Protein AF-A0AAE2ZT28-F1 (afdb_monomer_lite)

Structure (mmCIF, N/CA/C/O backbone):
data_AF-A0AAE2ZT28-F1
#
_entry.id   AF-A0AAE2ZT28-F1
#
loop_
_atom_site.group_PDB
_atom_site.id
_atom_site.type_symbol
_atom_site.label_atom_id
_atom_site.label_alt_id
_atom_site.label_comp_id
_atom_site.label_asym_id
_atom_site.label_entity_id
_atom_site.label_seq_id
_atom_site.pdbx_PDB_ins_code
_atom_site.Cartn_x
_atom_site.Cartn_y
_atom_site.Cartn_z
_atom_site.occupancy
_atom_site.B_iso_or_equiv
_atom_site.auth_seq_id
_atom_site.auth_comp_id
_atom_site.auth_asym_id
_atom_site.auth_atom_id
_atom_site.pdbx_PDB_model_num
ATOM 1 N N . MET A 1 1 ? -12.829 -0.532 -30.727 1.00 40.69 1 MET A N 1
ATOM 2 C CA . MET A 1 1 ? -12.383 0.044 -29.441 1.00 40.69 1 MET A CA 1
ATOM 3 C C . MET A 1 1 ? -11.146 -0.715 -29.013 1.00 40.69 1 MET A C 1
ATOM 5 O O . MET A 1 1 ? -11.268 -1.876 -28.653 1.00 40.69 1 MET A O 1
ATOM 9 N N . THR A 1 2 ? -9.971 -0.108 -29.138 1.00 39.44 2 THR A N 1
ATOM 10 C CA . THR A 1 2 ? -8.710 -0.709 -28.690 1.00 39.44 2 THR A CA 1
ATOM 11 C C . THR A 1 2 ? -8.712 -0.692 -27.164 1.00 39.44 2 THR A C 1
ATOM 13 O O . THR A 1 2 ? -8.828 0.376 -26.564 1.00 39.44 2 THR A O 1
ATOM 16 N N . THR A 1 3 ? -8.703 -1.861 -26.526 1.00 47.16 3 THR A N 1
ATOM 17 C CA . THR A 1 3 ? -8.648 -1.956 -25.062 1.00 47.16 3 THR A CA 1
ATOM 18 C C . THR A 1 3 ? -7.300 -1.430 -24.571 1.00 47.16 3 THR A C 1
ATOM 20 O O . THR A 1 3 ? -6.300 -1.501 -25.285 1.00 47.16 3 THR A O 1
ATOM 23 N N . MET A 1 4 ? -7.252 -0.892 -23.349 1.00 43.28 4 MET A N 1
ATOM 24 C CA . MET A 1 4 ? -6.015 -0.357 -22.757 1.00 43.28 4 MET A CA 1
ATOM 25 C C . MET A 1 4 ? -4.883 -1.406 -22.759 1.00 43.28 4 MET A C 1
ATOM 27 O O . MET A 1 4 ? -3.721 -1.066 -22.950 1.00 43.28 4 MET A O 1
ATOM 31 N N . THR A 1 5 ? -5.250 -2.688 -22.677 1.00 52.75 5 THR A N 1
ATOM 32 C CA . THR A 1 5 ? -4.383 -3.865 -22.817 1.00 52.75 5 THR A CA 1
ATOM 33 C C . THR A 1 5 ? -3.752 -4.004 -24.207 1.00 52.75 5 THR A C 1
ATOM 35 O O . THR A 1 5 ? -2.566 -4.295 -24.309 1.00 52.75 5 THR A O 1
ATOM 38 N N . ALA A 1 6 ? -4.506 -3.759 -25.283 1.00 55.59 6 ALA A N 1
ATOM 39 C CA . ALA A 1 6 ? -3.994 -3.846 -26.653 1.00 55.59 6 ALA A CA 1
ATOM 40 C C . ALA A 1 6 ? -3.009 -2.707 -26.970 1.00 55.59 6 ALA A C 1
ATOM 42 O O . ALA A 1 6 ? -1.990 -2.929 -27.611 1.00 55.59 6 ALA A O 1
ATOM 43 N N . LEU A 1 7 ? -3.261 -1.510 -26.435 1.00 55.78 7 LEU A N 1
ATOM 44 C CA . LEU A 1 7 ? -2.352 -0.368 -26.567 1.00 55.78 7 LEU A CA 1
ATOM 45 C C . LEU A 1 7 ? -1.041 -0.587 -25.794 1.00 55.78 7 LEU A C 1
ATOM 47 O O . LEU A 1 7 ? 0.029 -0.232 -26.274 1.00 55.78 7 LEU A O 1
ATOM 51 N N . MET A 1 8 ? -1.112 -1.217 -24.617 1.00 56.66 8 MET A N 1
ATOM 52 C CA . MET A 1 8 ? 0.068 -1.582 -23.828 1.00 56.66 8 MET A CA 1
ATOM 53 C C . MET A 1 8 ? 0.887 -2.693 -24.505 1.00 56.66 8 MET A C 1
ATOM 55 O O . MET A 1 8 ? 2.113 -2.628 -24.509 1.00 56.66 8 MET A O 1
ATOM 59 N N . ARG A 1 9 ? 0.214 -3.668 -25.133 1.00 63.34 9 ARG A N 1
ATOM 60 C CA . ARG A 1 9 ? 0.842 -4.724 -25.942 1.00 63.34 9 ARG A CA 1
ATOM 61 C C . ARG A 1 9 ? 1.599 -4.151 -27.143 1.00 63.34 9 ARG A C 1
ATOM 63 O O . ARG A 1 9 ? 2.758 -4.504 -27.331 1.00 63.34 9 ARG A O 1
ATOM 70 N N . ASP A 1 10 ? 0.980 -3.256 -27.911 1.00 65.25 10 ASP A N 1
ATOM 71 C CA . ASP A 1 10 ? 1.612 -2.648 -29.092 1.00 65.25 10 ASP A CA 1
ATOM 72 C C . ASP A 1 10 ? 2.837 -1.799 -28.714 1.00 65.25 10 ASP A C 1
ATOM 74 O O . ASP A 1 10 ? 3.869 -1.868 -29.381 1.00 65.25 10 ASP A O 1
ATOM 78 N N . VAL A 1 11 ? 2.763 -1.061 -27.598 1.00 63.34 11 VAL A N 1
ATOM 79 C CA . VAL A 1 11 ? 3.904 -0.302 -27.059 1.00 63.34 11 VAL A CA 1
ATOM 80 C C . VAL A 1 11 ? 5.049 -1.239 -26.660 1.00 63.34 11 VAL A C 1
ATOM 82 O O . VAL A 1 11 ? 6.184 -1.004 -27.065 1.00 63.34 11 VAL A O 1
ATOM 85 N N . LEU A 1 12 ? 4.758 -2.331 -25.944 1.00 61.00 12 LEU A N 1
ATOM 86 C CA . LEU A 1 12 ? 5.766 -3.321 -25.540 1.00 61.00 12 LEU A CA 1
ATOM 87 C C . LEU A 1 12 ? 6.370 -4.077 -26.735 1.00 61.00 12 LEU A C 1
ATOM 89 O O . LEU A 1 12 ? 7.554 -4.389 -26.712 1.00 61.00 12 LEU A O 1
ATOM 93 N N . ARG A 1 13 ? 5.599 -4.359 -27.795 1.00 63.81 13 ARG A N 1
ATOM 94 C CA . ARG A 1 13 ? 6.105 -5.062 -28.991 1.00 63.81 13 ARG A CA 1
ATOM 95 C C . ARG A 1 13 ? 6.979 -4.171 -29.876 1.00 63.81 13 ARG A C 1
ATOM 97 O O . ARG A 1 13 ? 7.849 -4.676 -30.576 1.00 63.81 13 ARG A O 1
ATOM 104 N N . SER A 1 14 ? 6.750 -2.859 -29.849 1.00 60.66 14 SER A N 1
ATOM 105 C CA . SER A 1 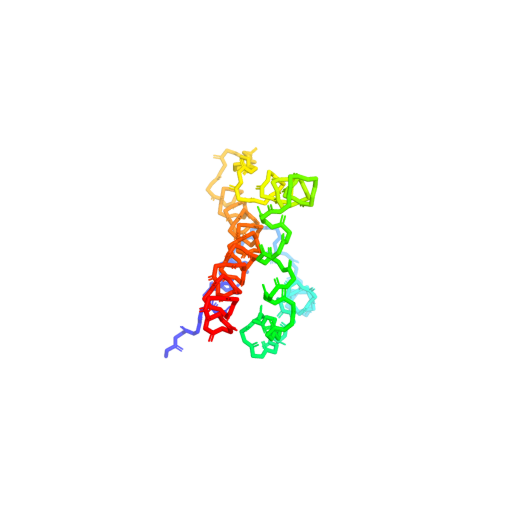14 ? 7.523 -1.881 -30.626 1.00 60.66 14 SER A CA 1
ATOM 106 C C . SER A 1 14 ? 8.911 -1.560 -30.050 1.00 60.66 14 SER A C 1
ATOM 108 O O . SER A 1 14 ? 9.690 -0.856 -30.690 1.00 60.66 14 SER A O 1
ATOM 110 N N . ASP A 1 15 ? 9.229 -2.076 -28.862 1.00 57.38 15 ASP A N 1
ATOM 111 C CA . ASP A 1 15 ? 10.492 -1.843 -28.166 1.00 57.38 15 ASP A CA 1
ATOM 112 C C . ASP A 1 15 ? 11.576 -2.843 -28.621 1.00 57.38 15 ASP A C 1
ATOM 114 O O . ASP A 1 15 ? 11.353 -4.051 -28.735 1.00 57.38 15 ASP A O 1
ATOM 118 N N . SER A 1 16 ? 12.779 -2.319 -28.881 1.00 51.53 16 SER A N 1
ATOM 119 C CA . SER A 1 16 ? 13.969 -3.054 -29.333 1.00 51.53 16 SER A CA 1
ATOM 120 C C . SER A 1 16 ? 14.372 -4.238 -28.448 1.00 51.53 16 SER A C 1
ATOM 122 O O . SER A 1 16 ? 14.989 -5.176 -28.943 1.00 51.53 16 SER A O 1
ATOM 124 N N . LEU A 1 17 ? 14.000 -4.227 -27.164 1.00 54.41 17 LEU A N 1
ATOM 125 C CA . LEU A 1 17 ? 14.234 -5.345 -26.243 1.00 54.41 17 LEU A CA 1
ATOM 126 C C . LEU A 1 17 ? 13.376 -6.576 -26.563 1.00 54.41 17 LEU A C 1
ATOM 128 O O . LEU A 1 17 ? 13.764 -7.696 -26.232 1.00 54.41 17 LEU A O 1
ATOM 132 N N . PHE A 1 18 ? 12.220 -6.373 -27.196 1.00 63.88 18 PHE A N 1
ATOM 133 C CA . PHE A 1 18 ? 11.244 -7.419 -27.497 1.00 63.88 18 PHE A CA 1
ATOM 134 C C . PHE A 1 18 ? 11.067 -7.649 -29.002 1.00 63.88 18 PHE A C 1
ATOM 136 O O . PHE A 1 18 ? 10.436 -8.630 -29.389 1.00 63.88 18 PHE A O 1
ATOM 143 N N . ALA A 1 19 ? 11.630 -6.783 -29.850 1.00 64.50 19 ALA A N 1
ATOM 144 C CA . ALA A 1 19 ? 11.531 -6.863 -31.308 1.00 64.50 19 ALA A CA 1
ATOM 145 C C . ALA A 1 19 ? 12.128 -8.160 -31.884 1.00 64.50 19 ALA A C 1
ATOM 147 O O . A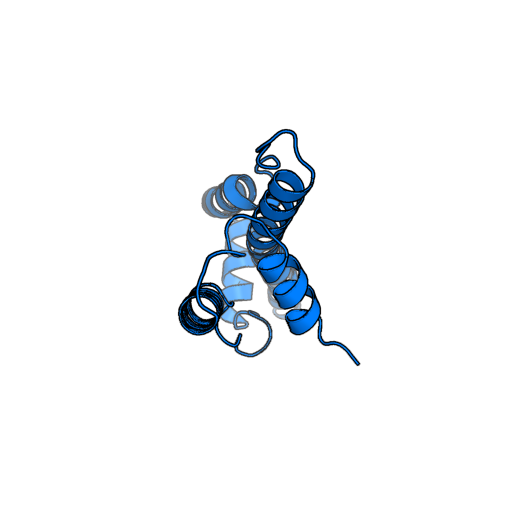LA A 1 19 ? 11.565 -8.734 -32.814 1.00 64.50 19 ALA A O 1
ATOM 148 N N . ASP A 1 20 ? 13.219 -8.646 -31.285 1.00 73.00 20 ASP A N 1
ATOM 149 C CA . ASP A 1 20 ? 13.898 -9.881 -31.700 1.00 73.00 20 ASP A CA 1
ATOM 150 C C . ASP A 1 20 ? 13.331 -11.138 -31.010 1.00 73.00 20 ASP A C 1
ATOM 152 O O . ASP A 1 20 ? 13.738 -12.261 -31.316 1.00 73.00 20 ASP A O 1
ATOM 156 N N . MET A 1 21 ? 12.385 -10.978 -30.074 1.00 72.56 21 MET A N 1
ATOM 157 C CA . MET A 1 21 ? 11.715 -12.109 -29.429 1.00 72.56 21 MET A CA 1
ATOM 158 C C . MET A 1 21 ? 10.680 -12.725 -30.362 1.00 72.56 21 MET A C 1
ATOM 160 O O . MET A 1 21 ? 9.904 -12.013 -31.009 1.00 72.56 21 MET A O 1
ATOM 164 N N . SER A 1 22 ? 10.598 -14.057 -30.360 1.00 82.12 22 SER A N 1
ATOM 165 C CA . SER A 1 22 ? 9.523 -14.756 -31.059 1.00 82.12 22 SER A CA 1
ATOM 166 C C . SER A 1 22 ? 8.159 -14.312 -30.517 1.00 82.12 22 SER A C 1
ATOM 168 O O . SER A 1 22 ? 8.028 -13.974 -29.338 1.00 82.12 22 SER A O 1
ATOM 170 N N . ASP A 1 23 ? 7.130 -14.312 -31.370 1.00 77.00 23 ASP A N 1
ATOM 171 C CA . ASP A 1 23 ? 5.765 -13.967 -30.942 1.00 77.00 23 ASP A CA 1
ATOM 172 C C . ASP A 1 23 ? 5.309 -14.852 -29.770 1.00 77.00 23 ASP A C 1
ATOM 174 O O . ASP A 1 23 ? 4.626 -14.391 -28.862 1.00 77.00 23 ASP A O 1
ATOM 178 N N . GLN A 1 24 ? 5.742 -16.115 -29.745 1.00 76.44 24 GLN A N 1
ATOM 179 C CA . GLN A 1 24 ? 5.371 -17.070 -28.707 1.00 76.44 24 GLN A CA 1
ATOM 180 C C . GLN A 1 24 ? 6.057 -16.792 -27.361 1.00 76.44 24 GLN A C 1
ATOM 182 O O . GLN A 1 24 ? 5.407 -16.880 -26.316 1.00 76.44 24 GLN A O 1
ATOM 187 N N . ASP A 1 25 ? 7.335 -16.409 -27.366 1.00 71.50 25 ASP A N 1
ATOM 188 C CA . ASP A 1 25 ? 8.043 -16.007 -26.144 1.00 71.50 25 ASP A CA 1
ATOM 189 C C . ASP A 1 25 ? 7.514 -14.673 -25.615 1.00 71.50 25 ASP A C 1
ATOM 191 O O . ASP A 1 25 ? 7.404 -14.478 -24.405 1.00 71.50 25 ASP A O 1
ATOM 195 N N . PHE A 1 26 ? 7.146 -13.764 -26.520 1.00 72.62 26 PHE A N 1
ATOM 196 C CA . PHE A 1 26 ? 6.544 -12.488 -26.164 1.00 72.62 26 PHE A CA 1
ATOM 197 C C . PHE A 1 26 ? 5.173 -12.674 -25.518 1.00 72.62 26 PHE A C 1
ATOM 199 O O . PHE A 1 26 ? 4.935 -12.124 -24.448 1.00 72.62 26 PHE A O 1
ATOM 206 N N . GLU A 1 27 ? 4.292 -13.490 -26.098 1.00 68.94 27 GLU A N 1
ATOM 207 C CA . GLU A 1 27 ? 2.987 -13.779 -25.494 1.00 68.94 27 GLU A CA 1
ATOM 208 C C . GLU A 1 27 ? 3.127 -14.515 -24.155 1.00 68.94 27 GLU A C 1
ATOM 210 O O . GLU A 1 27 ? 2.414 -14.192 -23.209 1.00 68.94 27 GLU A O 1
ATOM 215 N N . THR A 1 28 ? 4.098 -15.425 -24.023 1.00 69.12 28 THR A N 1
ATOM 216 C CA . THR A 1 28 ? 4.392 -16.094 -22.742 1.00 69.12 28 THR A CA 1
ATOM 217 C C . THR A 1 28 ? 4.867 -15.099 -21.680 1.00 69.12 28 THR A C 1
ATOM 219 O O . THR A 1 28 ? 4.435 -15.159 -20.531 1.00 69.12 28 THR A O 1
ATOM 222 N N . LEU A 1 29 ? 5.739 -14.158 -22.050 1.00 63.53 29 LEU A N 1
ATOM 223 C CA . LEU A 1 29 ? 6.202 -13.101 -21.155 1.00 63.53 29 LEU A CA 1
ATOM 224 C C . LEU A 1 29 ? 5.055 -12.169 -20.763 1.00 63.53 29 LEU A C 1
ATOM 226 O O . LEU A 1 29 ? 4.905 -11.875 -19.581 1.00 63.53 29 LEU A O 1
ATOM 230 N N . ILE A 1 30 ? 4.251 -11.721 -21.735 1.00 64.19 30 ILE A N 1
ATOM 231 C CA . ILE A 1 30 ? 3.061 -10.901 -21.496 1.00 64.19 30 ILE A CA 1
ATOM 232 C C . ILE A 1 30 ? 2.134 -11.616 -20.520 1.00 64.19 30 ILE A C 1
ATOM 234 O O . ILE A 1 30 ? 1.697 -10.979 -19.573 1.00 64.19 30 ILE A O 1
ATOM 238 N N . ASP A 1 31 ? 1.879 -12.910 -20.678 1.00 62.81 31 ASP A N 1
ATOM 239 C CA . ASP A 1 31 ? 1.031 -13.684 -19.764 1.00 62.81 31 ASP A CA 1
ATOM 240 C C . ASP A 1 31 ? 1.628 -13.764 -18.343 1.00 62.81 31 ASP A C 1
ATOM 242 O O . ASP A 1 31 ? 0.922 -13.619 -17.349 1.00 62.81 31 ASP A O 1
ATOM 246 N N . GLN A 1 32 ? 2.957 -13.874 -18.228 1.00 57.47 32 GLN A N 1
ATOM 247 C CA . GLN A 1 32 ? 3.672 -13.908 -16.944 1.00 57.47 32 GLN A CA 1
ATOM 248 C C . GLN A 1 32 ? 3.746 -12.555 -16.218 1.00 57.47 32 GLN A C 1
ATOM 250 O O . GLN A 1 32 ? 3.804 -12.527 -14.987 1.00 57.47 32 GLN A O 1
ATOM 255 N N . ILE A 1 33 ? 3.796 -11.438 -16.952 1.00 57.00 33 ILE A N 1
ATOM 256 C CA . ILE A 1 33 ? 3.872 -10.079 -16.379 1.00 57.00 33 ILE A CA 1
ATOM 257 C C . ILE A 1 33 ? 2.514 -9.380 -16.329 1.00 57.00 33 ILE A C 1
ATOM 259 O O . ILE A 1 33 ? 2.384 -8.343 -15.668 1.00 57.00 33 ILE A O 1
ATOM 263 N N . SER A 1 34 ? 1.522 -9.904 -17.051 1.00 48.53 34 SER A N 1
ATOM 264 C CA . SER A 1 34 ? 0.164 -9.386 -17.021 1.00 48.53 34 SER A CA 1
ATOM 265 C C . SER A 1 34 ? -0.349 -9.518 -15.596 1.00 48.53 34 SER A C 1
ATOM 267 O O . SER A 1 34 ? -0.220 -10.583 -14.988 1.00 48.53 34 SER A O 1
ATOM 269 N N . PRO A 1 35 ? -0.913 -8.445 -15.022 1.00 48.91 35 PRO A N 1
ATOM 270 C CA . PRO A 1 35 ? -1.578 -8.557 -13.739 1.00 48.91 35 PRO A CA 1
ATOM 271 C C . PRO A 1 35 ? -2.608 -9.685 -13.828 1.00 48.91 35 PRO A C 1
ATOM 273 O O . PRO A 1 35 ? -3.423 -9.678 -14.752 1.00 48.91 35 PRO A O 1
ATOM 276 N N . ALA A 1 36 ? -2.562 -10.645 -12.897 1.00 45.69 36 ALA A N 1
ATOM 277 C CA . ALA A 1 36 ? -3.582 -11.689 -12.803 1.00 45.69 36 ALA A CA 1
ATOM 278 C C . ALA A 1 36 ? -4.972 -11.043 -12.860 1.00 45.69 36 ALA A C 1
ATOM 280 O O . ALA A 1 36 ? -5.140 -9.977 -12.258 1.00 45.69 36 ALA A O 1
ATOM 281 N N . GLU A 1 37 ? -5.932 -11.662 -13.568 1.00 43.72 37 GLU A N 1
ATOM 282 C CA . GLU A 1 37 ? -7.310 -11.163 -13.649 1.00 43.72 37 GLU A CA 1
ATOM 283 C C . GLU A 1 37 ? -7.791 -10.826 -12.241 1.00 43.72 37 GLU A C 1
ATOM 285 O O . GLU A 1 37 ? -7.976 -11.684 -11.374 1.00 43.72 37 GLU A O 1
ATOM 290 N N . THR A 1 38 ? -7.863 -9.528 -11.979 1.00 45.09 38 THR A N 1
ATOM 291 C CA . THR A 1 38 ? -8.063 -9.026 -10.637 1.00 45.09 38 THR A CA 1
ATOM 292 C C . THR A 1 38 ? -9.498 -9.355 -10.273 1.00 45.09 38 THR A C 1
ATOM 294 O O . THR A 1 38 ? -10.422 -8.893 -10.945 1.00 45.09 38 THR A O 1
ATOM 297 N N . GLY A 1 39 ? -9.693 -10.143 -9.212 1.00 44.06 39 GLY A N 1
ATOM 298 C CA . GLY A 1 39 ? -10.993 -10.237 -8.553 1.00 44.06 39 GLY A CA 1
ATOM 299 C C . GLY A 1 39 ? -11.544 -8.835 -8.236 1.00 44.06 39 GLY A C 1
ATOM 300 O O . GLY A 1 39 ? -10.775 -7.869 -8.256 1.00 44.06 39 GLY A O 1
ATOM 301 N N . PRO A 1 40 ? -12.860 -8.716 -7.970 1.00 50.41 40 PRO A N 1
ATOM 302 C CA . PRO A 1 40 ? -13.574 -7.439 -7.873 1.00 50.41 40 PRO A CA 1
ATOM 303 C C . PRO A 1 40 ? -12.752 -6.420 -7.086 1.00 50.41 40 PRO A C 1
ATOM 305 O O . PRO A 1 40 ? -12.384 -6.736 -5.956 1.00 50.41 40 PRO A O 1
ATOM 308 N N . ASP A 1 41 ? -12.425 -5.289 -7.741 1.00 62.19 41 ASP A N 1
ATOM 309 C CA . ASP A 1 41 ? -11.650 -4.130 -7.266 1.00 62.19 41 ASP A CA 1
ATOM 310 C C . ASP A 1 41 ? -11.056 -4.383 -5.887 1.00 62.19 41 ASP A C 1
ATOM 312 O O . ASP A 1 41 ? -11.850 -4.250 -4.981 1.00 62.19 41 ASP A O 1
ATOM 316 N N . PHE A 1 42 ? -9.776 -4.769 -5.716 1.00 69.56 42 PHE A N 1
ATOM 317 C CA . PHE A 1 42 ? -9.051 -5.134 -4.464 1.00 69.56 42 PHE A CA 1
ATOM 318 C C . PHE A 1 42 ? -9.476 -4.433 -3.145 1.00 69.56 42 PHE A C 1
ATOM 320 O O . PHE A 1 42 ? -8.689 -3.797 -2.441 1.00 69.56 42 PHE A O 1
ATOM 327 N N . VAL A 1 43 ? -10.743 -4.542 -2.793 1.00 81.00 43 VAL A N 1
ATOM 328 C CA . VAL A 1 43 ? -11.456 -3.772 -1.798 1.00 81.00 43 VAL A CA 1
ATOM 329 C C . VAL A 1 43 ? -11.593 -4.775 -0.683 1.00 81.00 43 VAL A C 1
ATOM 331 O O . VAL A 1 43 ? -12.330 -5.753 -0.822 1.00 81.00 43 VAL A O 1
ATOM 334 N N . PRO A 1 44 ? -10.857 -4.575 0.413 1.00 87.56 44 PRO A N 1
ATOM 335 C CA . PRO A 1 44 ? -10.906 -5.524 1.500 1.00 87.56 44 PRO A CA 1
ATOM 336 C C . PRO A 1 44 ? -12.311 -5.553 2.117 1.00 87.56 44 PRO A C 1
ATOM 338 O O . PRO A 1 44 ? -13.112 -4.623 1.941 1.00 87.56 44 PRO A O 1
ATOM 341 N N . ASP A 1 45 ? -12.622 -6.614 2.852 1.00 91.62 45 ASP A N 1
ATOM 342 C CA . ASP A 1 45 ? -13.863 -6.693 3.619 1.00 91.62 45 ASP A CA 1
ATOM 343 C C . ASP A 1 45 ? -13.965 -5.573 4.679 1.00 91.62 45 ASP A C 1
ATOM 345 O O . ASP A 1 45 ? -13.052 -4.763 4.892 1.00 91.62 45 ASP A O 1
ATOM 349 N N . GLU A 1 46 ? -15.132 -5.461 5.313 1.00 93.56 46 GLU A N 1
ATOM 350 C CA . GLU A 1 46 ? -15.367 -4.431 6.326 1.00 93.56 46 GLU A CA 1
ATOM 351 C C . GLU A 1 46 ? -14.464 -4.570 7.556 1.00 93.56 46 GLU A C 1
ATOM 353 O O . GLU A 1 46 ? -14.067 -3.549 8.121 1.00 93.56 46 GLU A O 1
ATOM 358 N N . ASP A 1 47 ? -14.095 -5.788 7.948 1.00 94.44 47 ASP A N 1
ATOM 359 C CA . ASP A 1 47 ? -13.295 -6.033 9.149 1.00 94.44 47 ASP A CA 1
ATOM 360 C C . ASP A 1 47 ? -11.851 -5.586 8.950 1.00 94.44 47 ASP A C 1
ATOM 362 O O . ASP A 1 47 ? -11.283 -4.888 9.794 1.00 94.44 47 ASP A O 1
ATOM 366 N N . VAL A 1 48 ? -11.280 -5.864 7.780 1.00 93.62 48 VAL A N 1
ATOM 367 C CA . VAL A 1 48 ? -9.971 -5.347 7.385 1.00 93.62 48 VAL A CA 1
ATOM 368 C C . VAL A 1 48 ? -10.005 -3.820 7.279 1.00 93.62 48 VAL A C 1
ATOM 370 O O . VAL A 1 48 ? -9.075 -3.156 7.743 1.00 93.62 48 VAL A O 1
ATOM 373 N N . LYS A 1 49 ? -11.081 -3.218 6.748 1.00 94.75 49 LYS A N 1
ATOM 374 C CA . LYS A 1 49 ? -11.238 -1.748 6.739 1.00 94.75 49 LYS A CA 1
ATOM 375 C C . LYS A 1 49 ? -11.259 -1.177 8.159 1.00 94.75 49 LYS A C 1
ATOM 377 O O . LYS A 1 49 ? -10.544 -0.209 8.430 1.00 94.75 49 LYS A O 1
ATOM 382 N N . ARG A 1 50 ? -12.041 -1.770 9.072 1.00 94.00 50 ARG A N 1
ATOM 383 C CA . ARG A 1 50 ? -12.091 -1.383 10.496 1.00 94.00 50 ARG A CA 1
ATOM 384 C C . ARG A 1 50 ? -10.712 -1.506 11.146 1.00 94.00 50 ARG A C 1
ATOM 386 O O . ARG A 1 50 ? -10.287 -0.574 11.825 1.00 94.00 50 ARG A O 1
ATOM 393 N N . MET A 1 51 ? -9.989 -2.597 10.892 1.00 93.62 51 MET A N 1
ATOM 394 C CA . MET A 1 51 ? -8.642 -2.826 11.422 1.00 93.62 51 MET A CA 1
ATOM 395 C C . MET A 1 51 ? -7.646 -1.770 10.929 1.00 93.62 51 MET A C 1
ATOM 397 O O . MET A 1 51 ? -6.926 -1.185 11.737 1.00 93.62 51 MET A O 1
ATOM 401 N N . LEU A 1 52 ? -7.642 -1.458 9.630 1.00 92.81 52 LEU A N 1
ATOM 402 C CA . LEU A 1 52 ? -6.787 -0.410 9.064 1.00 92.81 52 LEU A CA 1
ATOM 403 C C . LEU A 1 52 ? -7.100 0.975 9.655 1.00 92.81 52 LEU A C 1
ATOM 405 O O . LEU A 1 52 ? -6.186 1.752 9.939 1.00 92.81 52 LEU A O 1
ATOM 409 N N . ALA A 1 53 ? -8.377 1.281 9.897 1.00 93.00 53 ALA A N 1
ATOM 410 C CA . ALA A 1 53 ? -8.770 2.509 10.584 1.00 93.00 53 ALA A CA 1
ATOM 411 C C . ALA A 1 53 ? -8.304 2.526 12.050 1.00 93.00 53 ALA A C 1
ATOM 413 O O . ALA A 1 53 ? -7.757 3.529 12.511 1.00 93.00 53 ALA A O 1
ATOM 414 N N . ALA A 1 54 ? -8.454 1.411 12.771 1.00 90.69 54 ALA A N 1
ATOM 415 C CA . ALA A 1 54 ? -7.986 1.274 14.147 1.00 90.69 54 ALA A CA 1
ATOM 416 C C . ALA A 1 54 ? -6.460 1.444 14.247 1.00 90.69 54 ALA A C 1
ATOM 418 O O . ALA A 1 54 ? -5.973 2.151 15.133 1.00 90.69 54 ALA A O 1
ATOM 419 N N . PHE A 1 55 ? -5.706 0.886 13.296 1.00 90.75 55 PHE A N 1
ATOM 420 C CA . PHE A 1 55 ? -4.254 1.050 13.220 1.00 90.75 55 PHE A CA 1
ATOM 421 C C . PHE A 1 55 ? -3.863 2.521 13.106 1.00 90.75 55 PHE A C 1
ATOM 423 O O . PHE A 1 55 ? -2.967 2.964 13.813 1.00 90.75 55 PHE A O 1
ATOM 430 N N . TRP A 1 56 ? -4.573 3.303 12.291 1.00 87.94 56 TRP A N 1
ATOM 431 C CA . TRP A 1 56 ? -4.313 4.738 12.162 1.00 87.94 56 TRP A CA 1
ATOM 432 C C . TRP A 1 56 ? -4.588 5.528 13.451 1.00 87.94 56 TRP A C 1
ATOM 434 O O . TRP A 1 56 ? -3.948 6.550 13.698 1.00 87.94 56 TRP A O 1
ATOM 444 N N . THR A 1 57 ? -5.530 5.070 14.283 1.00 87.25 57 THR A N 1
ATOM 445 C CA . THR A 1 57 ? -5.834 5.708 15.579 1.00 87.25 57 THR A CA 1
ATOM 446 C C . THR A 1 57 ? -4.868 5.336 16.701 1.00 87.25 57 THR A C 1
ATOM 448 O O . THR A 1 57 ? -4.776 6.067 17.685 1.00 87.25 57 THR A O 1
ATOM 451 N N . SER A 1 58 ? -4.141 4.226 16.566 1.00 92.12 58 SER A N 1
ATOM 452 C CA . SER A 1 58 ? -3.127 3.795 17.527 1.00 92.12 58 SER A CA 1
ATOM 453 C C . SER A 1 58 ? -1.763 4.364 17.150 1.00 92.12 58 SER A C 1
ATOM 455 O O . SER A 1 58 ? -1.340 4.262 16.002 1.00 92.12 58 SER A O 1
ATOM 457 N N . HIS A 1 59 ? -1.047 4.943 18.117 1.00 87.31 59 HIS A N 1
ATOM 458 C CA . HIS A 1 59 ? 0.267 5.541 17.870 1.00 87.31 59 HIS A CA 1
ATOM 459 C C . HIS A 1 59 ? 1.262 4.535 17.272 1.00 87.31 59 HIS A C 1
ATOM 461 O O . HIS A 1 59 ? 1.896 4.818 16.256 1.00 87.31 59 HIS A O 1
ATOM 467 N N . ASP A 1 60 ? 1.365 3.343 17.861 1.00 89.19 60 ASP A N 1
ATOM 468 C CA . ASP A 1 60 ? 2.361 2.353 17.447 1.00 89.19 60 ASP A CA 1
ATOM 469 C C . ASP A 1 60 ? 1.953 1.630 16.164 1.00 89.19 60 ASP A C 1
ATOM 471 O O . ASP A 1 60 ? 2.778 1.447 15.269 1.00 89.19 60 ASP A O 1
ATOM 475 N N . ALA A 1 61 ? 0.669 1.296 16.017 1.00 89.94 61 ALA A N 1
ATOM 476 C CA . ALA A 1 61 ? 0.178 0.643 14.806 1.00 89.94 61 ALA A CA 1
ATOM 477 C C . ALA A 1 61 ? 0.183 1.594 13.597 1.00 89.94 61 ALA A C 1
ATOM 479 O O . ALA A 1 61 ? 0.430 1.161 12.468 1.00 89.94 61 ALA A O 1
ATOM 480 N N . ARG A 1 62 ? 0.014 2.905 13.817 1.00 92.62 62 ARG A N 1
ATOM 481 C CA . ARG A 1 62 ? 0.123 3.910 12.756 1.00 92.62 62 ARG A CA 1
ATOM 482 C C . ARG A 1 62 ? 1.500 3.895 12.107 1.00 92.62 62 ARG A C 1
ATOM 484 O O . ARG A 1 62 ? 1.581 4.093 10.901 1.00 92.62 62 ARG A O 1
ATOM 491 N N . ARG A 1 63 ? 2.569 3.594 12.853 1.00 93.12 63 ARG A N 1
ATOM 492 C CA . ARG A 1 63 ? 3.935 3.509 12.303 1.00 93.12 63 ARG A CA 1
ATOM 493 C C . ARG A 1 63 ? 4.055 2.466 11.192 1.00 93.12 63 ARG A C 1
ATOM 495 O O . ARG A 1 63 ? 4.830 2.676 10.267 1.00 93.12 63 ARG A O 1
ATOM 502 N N . VAL A 1 64 ? 3.269 1.388 11.251 1.00 91.19 64 VAL A N 1
ATOM 503 C CA . VAL A 1 64 ? 3.218 0.368 10.190 1.00 91.19 64 VAL A CA 1
ATOM 504 C C . VAL A 1 64 ? 2.606 0.946 8.918 1.00 91.19 64 VAL A C 1
ATOM 506 O O . VAL A 1 64 ? 3.158 0.762 7.836 1.00 91.19 64 VAL A O 1
ATOM 509 N N . ILE A 1 65 ? 1.499 1.687 9.041 1.00 90.88 65 ILE A N 1
ATOM 510 C CA . ILE A 1 65 ? 0.874 2.349 7.891 1.00 90.88 65 ILE A CA 1
ATOM 511 C C . ILE A 1 65 ? 1.809 3.423 7.335 1.00 90.88 65 ILE A C 1
ATOM 513 O O . ILE A 1 65 ? 2.010 3.476 6.130 1.00 90.88 65 ILE A O 1
ATOM 517 N N . GLU A 1 66 ? 2.414 4.249 8.187 1.00 93.00 66 GLU A N 1
ATOM 518 C CA . GLU A 1 66 ? 3.352 5.291 7.757 1.00 93.00 66 GLU A CA 1
ATOM 519 C C . GLU A 1 66 ? 4.537 4.694 6.986 1.00 93.00 66 GLU A C 1
ATOM 521 O O . GLU A 1 66 ? 4.799 5.126 5.866 1.00 93.00 66 GLU A O 1
ATOM 526 N N . TRP A 1 67 ? 5.167 3.635 7.507 1.00 94.38 67 TRP A N 1
ATOM 527 C CA . TRP A 1 67 ? 6.227 2.913 6.799 1.00 94.38 67 TRP A CA 1
ATOM 528 C C . TRP A 1 67 ? 5.749 2.338 5.457 1.00 94.38 67 TRP A C 1
ATOM 530 O O . TRP A 1 67 ? 6.451 2.437 4.450 1.00 94.38 67 TRP A O 1
ATOM 540 N N . LEU A 1 68 ? 4.530 1.790 5.402 1.00 92.62 68 LEU A N 1
ATOM 541 C CA . LEU A 1 68 ? 3.952 1.283 4.159 1.00 92.62 68 LEU A CA 1
ATOM 542 C C . LEU A 1 68 ? 3.732 2.405 3.130 1.00 92.62 68 LEU A C 1
ATOM 544 O O . LEU A 1 68 ? 3.969 2.205 1.938 1.00 92.62 68 LEU A O 1
ATOM 548 N N . LEU A 1 69 ? 3.313 3.596 3.566 1.00 90.25 69 LEU A N 1
ATOM 549 C CA . LEU A 1 69 ? 3.187 4.775 2.704 1.00 90.25 69 LEU A CA 1
ATOM 550 C C . LEU A 1 69 ? 4.549 5.292 2.236 1.00 90.25 69 LEU A C 1
ATOM 552 O O . LEU A 1 69 ? 4.660 5.732 1.088 1.00 90.25 69 LEU A O 1
ATOM 556 N N . ASP A 1 70 ? 5.572 5.196 3.086 1.00 94.56 70 ASP A N 1
ATOM 557 C CA . ASP A 1 70 ? 6.948 5.573 2.760 1.00 94.56 70 ASP A CA 1
ATOM 558 C C . ASP A 1 70 ? 7.502 4.727 1.616 1.00 94.56 70 ASP A C 1
ATOM 560 O O . ASP A 1 70 ? 8.052 5.270 0.659 1.00 94.56 70 ASP A O 1
ATOM 564 N N . ILE A 1 71 ? 7.284 3.410 1.652 1.00 90.62 71 ILE A N 1
ATOM 565 C CA . ILE A 1 71 ? 7.760 2.502 0.598 1.00 90.62 71 ILE A CA 1
ATOM 566 C C . ILE A 1 71 ? 6.845 2.456 -0.633 1.00 90.62 71 ILE A C 1
ATOM 568 O O . ILE A 1 71 ? 7.229 1.859 -1.637 1.00 90.62 71 ILE A O 1
ATOM 572 N N . THR A 1 72 ? 5.658 3.079 -0.592 1.00 88.50 72 THR A N 1
ATOM 573 C CA . THR A 1 72 ? 4.694 3.061 -1.707 1.00 88.50 72 THR A CA 1
ATOM 574 C C . THR A 1 72 ? 4.506 4.419 -2.382 1.00 88.50 72 THR A C 1
ATOM 576 O O . THR A 1 72 ? 5.087 4.668 -3.441 1.00 88.50 72 THR A O 1
ATOM 579 N N . ILE A 1 73 ? 3.679 5.285 -1.784 1.00 83.50 73 ILE A N 1
ATOM 580 C CA . ILE A 1 73 ? 3.235 6.567 -2.351 1.00 83.50 73 ILE A CA 1
ATOM 581 C C . ILE A 1 73 ? 4.314 7.641 -2.231 1.00 83.50 73 ILE A C 1
ATOM 583 O O . ILE A 1 73 ? 4.474 8.449 -3.141 1.00 83.50 73 ILE A O 1
ATOM 587 N N . ARG A 1 74 ? 5.028 7.679 -1.102 1.00 86.19 74 ARG A N 1
ATOM 588 C CA . ARG A 1 74 ? 6.042 8.711 -0.832 1.00 86.19 74 ARG A CA 1
ATOM 589 C C . ARG A 1 74 ? 7.408 8.344 -1.395 1.00 86.19 74 ARG A C 1
ATOM 591 O O . ARG A 1 74 ? 8.255 9.222 -1.536 1.00 86.19 74 ARG A O 1
ATOM 598 N N . ALA A 1 75 ? 7.616 7.070 -1.726 1.00 84.88 75 ALA A N 1
ATOM 599 C CA . ALA A 1 75 ? 8.839 6.618 -2.360 1.00 84.88 75 ALA A CA 1
ATOM 600 C C . ALA A 1 75 ? 9.042 7.389 -3.673 1.00 84.88 75 ALA A C 1
ATOM 602 O O . ALA A 1 75 ? 8.134 7.393 -4.518 1.00 84.88 75 ALA A O 1
ATOM 603 N N . PRO A 1 76 ? 10.221 8.004 -3.879 1.00 78.75 76 PRO A N 1
ATOM 604 C CA . PRO A 1 76 ? 10.477 8.830 -5.044 1.00 78.75 76 PRO A CA 1
ATOM 605 C C . PRO A 1 76 ? 10.324 8.024 -6.329 1.00 78.75 76 PRO A C 1
ATOM 607 O O . PRO A 1 76 ? 10.434 6.789 -6.357 1.00 78.75 76 PRO A O 1
ATOM 610 N N . TYR A 1 77 ? 10.058 8.749 -7.406 1.00 68.69 77 TYR A N 1
ATOM 611 C CA . TYR A 1 77 ? 10.013 8.165 -8.729 1.00 68.69 77 TYR A CA 1
ATOM 612 C C . TYR A 1 77 ? 11.373 7.521 -9.049 1.00 68.69 77 TYR A C 1
ATOM 614 O O . TYR A 1 77 ? 12.403 8.173 -8.854 1.00 68.69 77 TYR A O 1
ATOM 622 N N . PRO A 1 78 ? 11.413 6.254 -9.492 1.00 67.00 78 PRO A N 1
ATOM 623 C CA . PRO A 1 78 ? 12.666 5.632 -9.886 1.00 67.00 78 PRO A CA 1
ATOM 624 C C . PRO A 1 78 ? 13.204 6.364 -11.119 1.00 67.00 78 PRO A C 1
ATOM 626 O O . PRO A 1 78 ? 12.609 6.310 -12.189 1.00 67.00 78 PRO A O 1
ATOM 629 N N . VAL A 1 79 ? 14.306 7.097 -10.963 1.00 64.56 79 VAL A N 1
ATOM 630 C CA . VAL A 1 79 ? 14.968 7.761 -12.089 1.00 64.56 79 VAL A CA 1
ATOM 631 C C . VAL A 1 79 ? 15.813 6.710 -12.796 1.00 64.56 79 VAL A C 1
ATOM 633 O O . VAL A 1 79 ? 16.904 6.378 -12.338 1.00 64.56 79 VAL A O 1
ATOM 636 N N . THR A 1 80 ? 15.289 6.139 -13.875 1.00 61.81 80 THR A N 1
ATOM 637 C CA . THR A 1 80 ? 16.019 5.178 -14.706 1.00 61.81 80 THR A CA 1
ATOM 638 C C . THR A 1 80 ? 16.055 5.671 -16.146 1.00 61.81 80 THR A C 1
ATOM 640 O O . THR A 1 80 ? 15.009 5.999 -16.699 1.00 61.81 80 THR A O 1
ATOM 643 N N . GLY A 1 81 ? 17.258 5.712 -16.725 1.00 60.72 81 GLY A N 1
ATOM 644 C CA . GLY A 1 81 ? 17.488 5.966 -18.149 1.00 60.72 81 GLY A CA 1
ATOM 645 C C . GLY A 1 81 ? 17.463 7.432 -18.591 1.00 60.72 81 GLY A C 1
ATOM 646 O O . GLY A 1 81 ? 16.984 8.319 -17.886 1.00 60.72 81 GLY A O 1
ATOM 647 N N . GLN A 1 82 ? 18.029 7.688 -19.775 1.00 63.75 82 GLN A N 1
ATOM 648 C CA . GLN A 1 82 ? 17.973 8.991 -20.459 1.00 63.75 82 GLN A CA 1
ATOM 649 C C . GLN A 1 82 ? 16.943 9.011 -21.601 1.00 63.75 82 GLN A C 1
ATOM 651 O O . GLN A 1 82 ? 16.628 10.083 -22.119 1.00 63.75 82 GLN A O 1
ATOM 656 N N . ASN A 1 83 ? 16.428 7.846 -22.011 1.00 67.62 83 ASN A N 1
ATOM 657 C CA . ASN A 1 83 ? 15.465 7.729 -23.102 1.00 67.62 83 ASN A CA 1
ATOM 658 C C . ASN A 1 83 ? 14.014 7.754 -22.574 1.00 67.62 83 ASN A C 1
ATOM 660 O O . ASN A 1 83 ? 13.747 7.601 -21.381 1.00 67.62 83 ASN A O 1
ATOM 664 N N . ARG A 1 84 ? 13.060 8.017 -23.473 1.00 60.59 84 ARG A N 1
ATOM 665 C CA . ARG A 1 84 ? 11.632 8.131 -23.130 1.00 60.59 84 ARG A CA 1
ATOM 666 C C . ARG A 1 84 ? 11.023 6.812 -22.648 1.00 60.59 84 ARG A C 1
ATOM 668 O O . ARG A 1 84 ? 10.081 6.849 -21.859 1.00 60.59 84 ARG A O 1
ATOM 675 N N . ASP A 1 85 ? 11.568 5.689 -23.089 1.00 64.44 85 ASP A N 1
ATOM 676 C CA . ASP A 1 85 ? 10.983 4.366 -22.876 1.00 64.44 85 ASP A CA 1
ATOM 677 C C . ASP A 1 85 ? 11.329 3.834 -21.479 1.00 64.44 85 ASP A C 1
ATOM 679 O O . ASP A 1 85 ? 10.441 3.406 -20.738 1.00 64.44 85 ASP A O 1
ATOM 683 N N . ASP A 1 86 ? 12.572 4.031 -21.034 1.00 62.47 86 ASP A N 1
ATOM 684 C CA . ASP A 1 86 ? 13.001 3.791 -19.654 1.00 62.47 86 ASP A CA 1
ATOM 685 C C . ASP A 1 86 ? 12.177 4.633 -18.666 1.00 62.47 86 ASP A C 1
ATOM 687 O O . ASP A 1 86 ? 11.788 4.157 -17.593 1.00 62.47 86 ASP A O 1
ATOM 691 N N . LEU A 1 87 ? 11.853 5.878 -19.043 1.00 61.72 87 LEU A N 1
ATOM 692 C CA . LEU A 1 87 ? 11.003 6.765 -18.248 1.00 61.72 87 LEU A CA 1
ATOM 693 C C . LEU A 1 87 ? 9.552 6.273 -18.185 1.00 61.72 87 LEU A C 1
ATOM 695 O O . LEU A 1 87 ? 8.941 6.356 -17.116 1.00 61.72 87 LEU A O 1
ATOM 699 N N . ALA A 1 88 ? 9.002 5.759 -19.289 1.00 60.84 88 ALA A N 1
ATOM 700 C CA . ALA A 1 88 ? 7.650 5.203 -19.343 1.00 60.84 88 ALA A CA 1
ATOM 701 C C . ALA A 1 88 ? 7.533 3.915 -18.512 1.00 60.84 88 ALA A C 1
ATOM 703 O O . ALA A 1 88 ? 6.583 3.747 -17.742 1.00 60.84 88 ALA A O 1
ATOM 704 N N . PHE A 1 89 ? 8.535 3.039 -18.586 1.00 66.75 89 PHE A N 1
ATOM 705 C CA . PHE A 1 89 ? 8.588 1.817 -17.789 1.00 66.75 89 PHE A CA 1
ATOM 706 C C . PHE A 1 89 ? 8.761 2.109 -16.291 1.00 66.75 89 PHE A C 1
ATOM 708 O O . PHE A 1 89 ? 8.073 1.525 -15.445 1.00 66.75 89 PHE A O 1
ATOM 715 N N . ALA A 1 90 ? 9.614 3.077 -15.944 1.00 68.38 90 ALA A N 1
ATOM 716 C CA . ALA A 1 90 ? 9.713 3.611 -14.588 1.00 68.38 90 ALA A CA 1
ATOM 717 C C . ALA A 1 90 ? 8.378 4.186 -14.091 1.00 68.38 90 ALA A C 1
ATOM 719 O O . ALA A 1 90 ? 8.018 3.984 -12.925 1.00 68.38 90 ALA A O 1
ATOM 720 N N . ALA A 1 91 ? 7.619 4.839 -14.980 1.00 64.81 91 ALA A N 1
ATOM 721 C CA . ALA A 1 91 ? 6.300 5.396 -14.679 1.00 64.81 91 ALA A CA 1
ATOM 722 C C . ALA A 1 91 ? 5.328 4.306 -14.281 1.00 64.81 91 ALA A C 1
ATOM 724 O O . ALA A 1 91 ? 4.708 4.398 -13.224 1.00 64.81 91 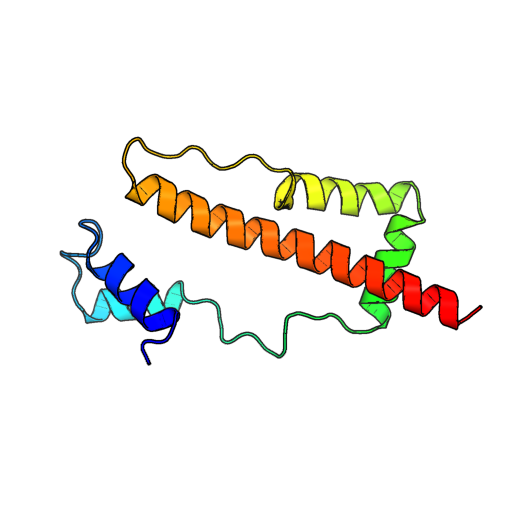ALA A O 1
ATOM 725 N N . ALA A 1 92 ? 5.221 3.266 -15.106 1.00 67.81 92 ALA A N 1
ATOM 726 C CA . ALA A 1 92 ? 4.304 2.160 -14.883 1.00 67.81 92 ALA A CA 1
ATOM 727 C C . ALA A 1 92 ? 4.584 1.467 -13.540 1.00 67.81 92 ALA A C 1
ATOM 729 O O . ALA A 1 92 ? 3.670 1.275 -12.736 1.00 67.81 92 ALA A O 1
ATOM 730 N N . LYS A 1 93 ? 5.860 1.190 -13.236 1.00 74.38 93 LYS A N 1
ATOM 731 C CA . LYS A 1 93 ? 6.274 0.611 -11.945 1.00 74.38 93 LYS A CA 1
ATOM 732 C C . LYS A 1 93 ? 5.936 1.517 -10.765 1.00 74.38 93 LYS A C 1
ATOM 734 O O . LYS A 1 93 ? 5.439 1.048 -9.740 1.00 74.38 93 LYS A O 1
ATOM 739 N N . HIS A 1 94 ? 6.196 2.816 -10.901 1.00 73.25 94 HIS A N 1
ATOM 740 C CA . HIS A 1 94 ? 5.862 3.789 -9.869 1.00 73.25 94 HIS A CA 1
ATOM 741 C C . HIS A 1 94 ? 4.347 3.876 -9.643 1.00 73.25 94 HIS A C 1
ATOM 743 O O . HIS A 1 94 ? 3.902 3.833 -8.500 1.00 73.25 94 HIS A O 1
ATOM 749 N N . GLN A 1 95 ? 3.551 3.926 -10.713 1.00 70.06 95 GLN A N 1
ATOM 750 C CA . GLN A 1 95 ? 2.088 3.962 -10.647 1.00 70.06 95 GLN A CA 1
ATOM 751 C C . GLN A 1 95 ? 1.518 2.715 -9.964 1.00 70.06 95 GLN A C 1
ATOM 753 O O . GLN A 1 95 ? 0.686 2.846 -9.068 1.00 70.06 95 GLN A O 1
ATOM 758 N N . ALA A 1 96 ? 2.010 1.521 -10.308 1.00 77.25 96 ALA A N 1
ATOM 759 C CA . ALA A 1 96 ? 1.599 0.276 -9.657 1.00 77.25 96 ALA A CA 1
ATOM 760 C C . ALA A 1 96 ? 1.897 0.297 -8.147 1.00 77.25 96 ALA A C 1
ATOM 762 O O . ALA A 1 96 ? 1.039 -0.019 -7.322 1.00 77.25 96 ALA A O 1
ATOM 763 N N . ARG A 1 97 ? 3.092 0.760 -7.765 1.00 82.56 97 ARG A N 1
ATOM 764 C CA . ARG A 1 97 ? 3.487 0.911 -6.360 1.00 82.56 97 ARG A CA 1
ATOM 765 C C . ARG A 1 97 ? 2.617 1.933 -5.613 1.00 82.56 97 ARG A C 1
ATOM 767 O O . ARG A 1 97 ? 2.202 1.680 -4.483 1.00 82.56 97 ARG A O 1
ATOM 774 N N . VAL A 1 98 ? 2.306 3.069 -6.241 1.00 80.31 98 VAL A N 1
ATOM 775 C CA . VAL A 1 98 ? 1.411 4.104 -5.692 1.00 80.31 98 VAL A CA 1
ATOM 776 C C . VAL A 1 98 ? -0.014 3.572 -5.521 1.00 80.31 98 VAL A C 1
ATOM 778 O O . VAL A 1 98 ? -0.665 3.896 -4.525 1.00 80.31 98 VAL A O 1
ATOM 781 N N . ALA A 1 99 ? -0.501 2.748 -6.453 1.00 79.31 99 ALA A N 1
ATOM 782 C CA . ALA A 1 99 ? -1.844 2.177 -6.403 1.00 79.31 99 ALA A CA 1
ATOM 783 C C . ALA A 1 99 ? -2.067 1.337 -5.134 1.00 79.31 99 ALA A C 1
ATOM 785 O O . ALA A 1 99 ? -3.102 1.490 -4.485 1.00 79.31 99 ALA A O 1
ATOM 786 N N . ILE A 1 100 ? -1.068 0.550 -4.717 1.00 84.69 100 ILE A N 1
ATOM 787 C CA . ILE A 1 100 ? -1.114 -0.236 -3.472 1.00 84.69 100 ILE A CA 1
ATOM 788 C C . ILE A 1 100 ? -1.313 0.678 -2.259 1.00 84.69 100 ILE A C 1
ATOM 790 O O . ILE A 1 100 ? -2.249 0.495 -1.480 1.00 84.69 100 ILE A O 1
ATOM 794 N N . GLY A 1 101 ? -0.471 1.704 -2.107 1.00 87.00 101 GLY A N 1
ATOM 795 C CA . GLY A 1 101 ? -0.593 2.620 -0.973 1.00 87.00 101 GLY A CA 1
ATOM 796 C C . GLY A 1 101 ? -1.923 3.382 -0.982 1.00 87.00 101 GLY A C 1
ATOM 797 O O . GLY A 1 101 ? -2.537 3.569 0.069 1.00 87.00 101 GLY A O 1
ATOM 798 N N . ARG A 1 102 ? -2.423 3.773 -2.164 1.00 83.44 102 ARG A N 1
ATOM 799 C CA . ARG A 1 102 ? -3.738 4.421 -2.299 1.00 83.44 102 ARG A CA 1
ATOM 800 C C . ARG A 1 102 ? -4.869 3.502 -1.852 1.00 83.44 102 ARG A C 1
ATOM 802 O O . ARG A 1 102 ? -5.753 3.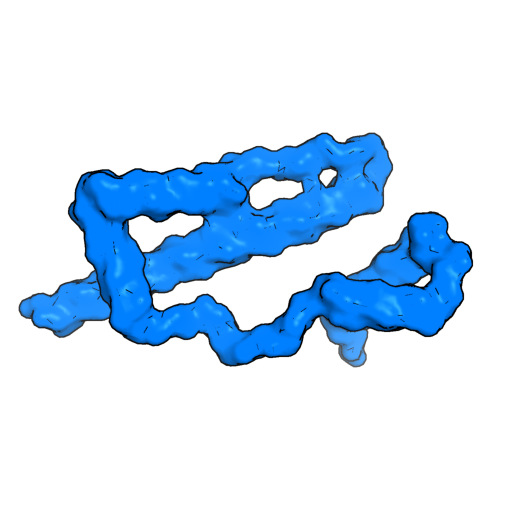966 -1.135 1.00 83.44 102 ARG A O 1
ATOM 809 N N . ALA A 1 103 ? -4.831 2.224 -2.227 1.00 86.94 103 ALA A N 1
ATOM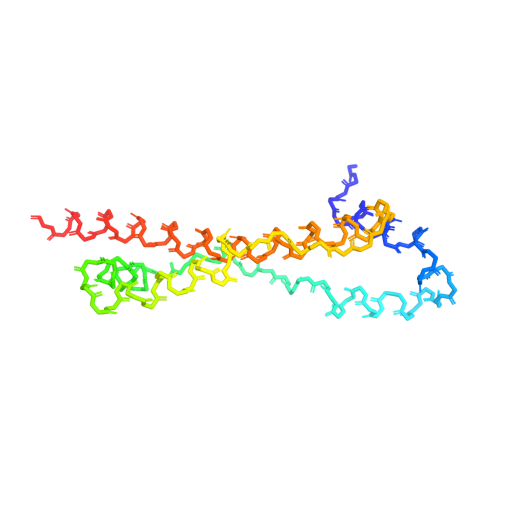 810 C CA . ALA A 1 103 ? -5.833 1.246 -1.813 1.00 86.94 103 ALA A CA 1
ATOM 811 C C . ALA A 1 103 ? -5.897 1.123 -0.282 1.00 86.94 103 ALA A C 1
ATOM 813 O O . ALA A 1 103 ? -6.983 1.183 0.295 1.00 86.94 103 ALA A O 1
ATOM 814 N N . VAL A 1 104 ? -4.741 1.069 0.388 1.00 89.38 104 VAL A N 1
ATOM 815 C CA . VAL A 1 104 ? -4.659 1.008 1.857 1.00 89.38 104 VAL A CA 1
ATOM 816 C C . VAL A 1 104 ? -5.251 2.256 2.515 1.00 89.38 104 VAL A C 1
ATOM 818 O O . VAL A 1 104 ? -6.075 2.137 3.423 1.00 89.38 104 VAL A O 1
ATOM 821 N N . VAL A 1 105 ? -4.886 3.457 2.050 1.00 89.50 105 VAL A N 1
ATOM 822 C CA . VAL A 1 105 ? -5.421 4.716 2.607 1.00 89.50 105 VAL A CA 1
ATOM 823 C C . VAL A 1 105 ? -6.930 4.810 2.400 1.00 89.50 105 VAL A C 1
ATOM 825 O O . VAL A 1 105 ? -7.656 5.199 3.315 1.00 89.50 105 VAL A O 1
ATOM 828 N N . MET A 1 106 ? -7.419 4.434 1.218 1.00 88.75 106 MET A N 1
ATOM 829 C CA . MET A 1 106 ? -8.849 4.445 0.914 1.00 88.75 106 MET A CA 1
ATOM 830 C C . MET A 1 106 ? -9.619 3.447 1.783 1.00 88.75 106 MET A C 1
ATOM 832 O O . MET A 1 106 ? -10.670 3.803 2.319 1.00 88.75 106 MET A O 1
ATOM 836 N N . ALA A 1 107 ? -9.087 2.241 1.985 1.00 91.00 107 ALA A N 1
ATOM 837 C CA . ALA A 1 107 ? -9.675 1.245 2.876 1.00 91.00 107 ALA A CA 1
ATOM 838 C C . ALA A 1 107 ? -9.709 1.733 4.335 1.00 91.00 107 ALA A C 1
ATOM 840 O O . ALA A 1 107 ? -10.755 1.647 4.980 1.00 91.00 107 ALA A O 1
ATOM 841 N N . ALA A 1 108 ? -8.624 2.337 4.832 1.00 91.31 108 ALA A N 1
ATOM 842 C CA . ALA A 1 108 ? -8.585 2.938 6.167 1.00 91.31 108 ALA A CA 1
ATOM 843 C C . ALA A 1 108 ? -9.607 4.083 6.311 1.00 91.31 108 ALA A C 1
ATOM 845 O O . ALA A 1 108 ? -10.354 4.147 7.287 1.00 91.31 108 ALA A O 1
ATOM 846 N N . ALA A 1 109 ? -9.705 4.968 5.312 1.00 90.19 109 ALA A N 1
ATOM 847 C CA . ALA A 1 109 ? -10.677 6.062 5.292 1.00 90.19 109 ALA A CA 1
ATOM 848 C C . ALA A 1 109 ? -12.132 5.560 5.270 1.00 90.19 109 ALA A C 1
ATOM 850 O O . ALA A 1 109 ? -13.007 6.154 5.905 1.00 90.19 109 ALA A O 1
ATOM 851 N N . GLN A 1 110 ? -12.407 4.465 4.559 1.00 91.56 110 GLN A N 1
ATOM 852 C CA . GLN A 1 110 ? -13.707 3.794 4.597 1.00 91.56 110 GLN A CA 1
ATOM 853 C C . GLN A 1 110 ? -13.967 3.166 5.972 1.00 91.56 110 GLN A C 1
ATOM 855 O O . GLN A 1 110 ? -15.050 3.359 6.523 1.00 91.56 110 GLN A O 1
ATOM 860 N N . GLY A 1 111 ? -12.969 2.520 6.576 1.00 93.62 111 GLY A N 1
ATOM 861 C CA . GLY A 1 111 ? -13.045 1.992 7.938 1.00 93.62 111 GLY A CA 1
ATOM 862 C C . GLY A 1 111 ? -13.376 3.056 8.983 1.00 93.62 111 GLY A C 1
ATOM 863 O O . GLY A 1 111 ? -14.216 2.828 9.848 1.00 93.62 111 GLY A O 1
ATOM 864 N N . PHE A 1 112 ? -12.828 4.269 8.853 1.00 92.00 112 PHE A N 1
ATOM 865 C CA . PHE A 1 112 ? -13.198 5.400 9.712 1.00 92.00 112 PHE A CA 1
ATOM 866 C C . PHE A 1 112 ? -14.687 5.745 9.645 1.00 92.00 112 PHE A C 1
ATOM 868 O O . PHE A 1 112 ? -15.262 6.177 10.644 1.00 92.00 112 PHE A O 1
ATOM 875 N N . LYS A 1 113 ? -15.322 5.581 8.478 1.00 91.44 113 LYS A N 1
ATOM 876 C CA . LYS A 1 113 ? -16.768 5.791 8.328 1.00 91.44 113 LYS A CA 1
ATOM 877 C C . LYS A 1 113 ? -17.560 4.667 8.994 1.00 91.44 113 LYS A C 1
ATOM 879 O O . LYS A 1 113 ? -18.597 4.959 9.576 1.00 91.44 113 LYS A O 1
ATOM 884 N N . LEU A 1 114 ? -17.073 3.426 8.935 1.00 91.75 114 LEU A N 1
ATOM 885 C CA . LEU A 1 114 ? -17.697 2.274 9.597 1.00 91.75 114 LEU A CA 1
ATOM 886 C C . LEU A 1 114 ? -17.660 2.429 11.124 1.00 91.75 114 LEU A C 1
ATOM 888 O O . LEU A 1 114 ? -18.712 2.436 11.754 1.00 91.75 114 LEU A O 1
ATOM 892 N N . LEU A 1 115 ? -16.486 2.724 11.697 1.00 87.94 115 LEU A N 1
ATOM 893 C CA . LEU A 1 115 ? -16.321 2.941 13.144 1.00 87.94 115 LEU A CA 1
ATOM 894 C C . LEU A 1 115 ? -17.168 4.104 13.691 1.00 87.94 115 LEU A C 1
ATOM 896 O O . LEU A 1 115 ? -17.524 4.117 14.865 1.00 87.94 115 LEU A O 1
ATOM 900 N N . LYS A 1 116 ? -17.472 5.108 12.858 1.00 82.69 116 LYS A N 1
ATOM 901 C CA . LYS A 1 116 ? -18.342 6.236 13.228 1.00 82.69 116 LYS A CA 1
ATOM 902 C C . LYS A 1 116 ? -19.834 5.912 13.157 1.00 82.69 116 LYS A C 1
ATOM 904 O O . LYS A 1 116 ? -20.591 6.583 13.839 1.00 82.69 116 LYS A O 1
ATOM 909 N N . LYS A 1 117 ? -20.258 4.957 12.323 1.00 74.25 117 LYS A N 1
ATOM 910 C CA . LYS A 1 117 ? -21.665 4.522 12.234 1.00 74.25 117 LYS A CA 1
ATOM 911 C C . LYS A 1 117 ? -22.073 3.606 13.390 1.00 74.25 117 LYS A C 1
ATOM 913 O O . LYS A 1 117 ? -23.258 3.481 13.663 1.00 74.25 117 LYS A O 1
ATOM 918 N N . GLU A 1 118 ? -21.102 2.954 14.022 1.00 62.03 118 GLU A N 1
ATOM 919 C CA . GLU A 1 118 ? -21.297 2.0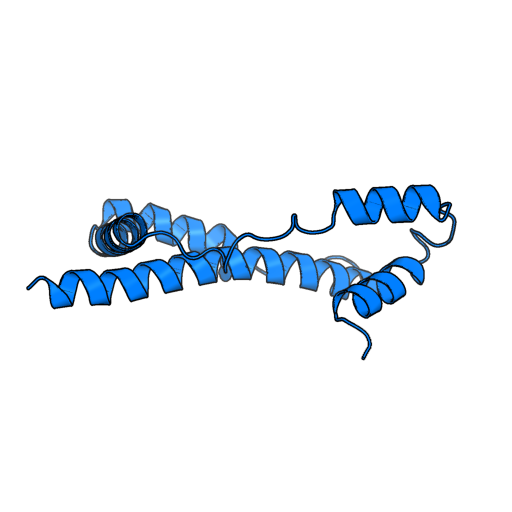46 15.161 1.00 62.03 118 GLU A CA 1
ATOM 920 C C . GLU A 1 118 ? -21.341 2.772 16.522 1.00 62.03 118 GLU A C 1
ATOM 922 O O . GLU A 1 118 ? -21.576 2.130 17.543 1.00 62.03 118 GLU A O 1
ATOM 927 N N . ARG A 1 119 ? -21.109 4.093 16.547 1.00 53.12 119 ARG A N 1
ATOM 928 C CA . ARG A 1 119 ? -21.195 4.958 17.736 1.00 53.12 119 ARG A CA 1
ATOM 929 C C . ARG A 1 119 ? -22.455 5.807 17.701 1.00 53.12 119 ARG A C 1
ATOM 931 O O . ARG A 1 119 ? -23.012 6.026 18.796 1.00 53.12 119 ARG A O 1
#

Foldseek 3Di:
DQPPLNVVLVLVCPDPVNVPPDPVVSVVVCVVPPPDPDDDPPADDLVLLLVLLVLCVDPVSVVVLVVLCCQAVVPDQPDDDPDPSRNVVSVVVNVVSNVVNVSSVVSNVVSVVVVVVVD

Organism: NCBI:txid2865987

pLDDT: mean 74.19, std 15.83, range [39.44, 94.75]

Radius of gyration: 19.08 Å; chains: 1; bounding box: 40×26×50 Å

Secondary structure (DSSP, 8-state):
---HHHHHHHHHHTSHHHHTS-HHHHHHHHHHHSPP---STT---HHHHHHHHHHHHSHHHHHHHHHHHHHTTSSPP----SSHHHHHHHHHHHHHHHHHHHHHHHHHHHHHHHHHH--

Sequence (119 aa):
MTTMTALMRDVLRSDSLFADMSDQDFETLIDQISPAETGPDFVPDEDVKRMLAAFWTSHDARRVIEWLLDITIRAPYPVTGQNRDDLAFAAAKHQARVAIGRAVVMAAAQGFKLLKKER